Protein AF-A0A3C1T2U8-F1 (afdb_monomer_lite)

Radius of gyration: 20.3 Å; chains: 1; bounding box: 43×22×51 Å

Secondary structure (DSSP, 8-state):
---HHHHHHHHHTT----PPPB-S-SSSEEEETTEEEE--S---TTS-TT-HHHHHHHHHHHHHH-S--SS-IIIII--HHHHHHH-

Sequence (87 aa):
MDFSEKLSNLKQQHLYRSRKVVDSAQDTKIIIDGKSLINFCSNDYLSLANHVQVKEAFKQGVDEYGAGSGASHLVSGHSRAHHELED

pLDDT: mean 96.81, std 3.69, range [65.0, 98.5]

Structure (mmCIF, N/CA/C/O backbone):
data_AF-A0A3C1T2U8-F1
#
_entry.id   AF-A0A3C1T2U8-F1
#
loop_
_atom_site.group_PDB
_atom_site.id
_atom_site.type_symbol
_atom_site.label_atom_id
_atom_site.label_alt_id
_atom_site.label_comp_id
_atom_site.label_asym_id
_atom_site.label_entity_id
_atom_site.label_seq_id
_atom_site.pdbx_PDB_ins_code
_atom_site.Cartn_x
_atom_site.Cartn_y
_atom_site.Cartn_z
_atom_site.occupancy
_atom_site.B_iso_or_equiv
_atom_site.auth_seq_id
_atom_site.auth_comp_id
_atom_site.auth_asym_id
_atom_site.auth_atom_id
_atom_site.pdbx_PDB_model_num
ATOM 1 N N . MET A 1 1 ? 16.426 -5.777 28.083 1.00 65.00 1 MET A N 1
ATOM 2 C CA . MET A 1 1 ? 15.656 -4.656 28.665 1.00 65.00 1 MET A CA 1
ATOM 3 C C . MET A 1 1 ? 14.217 -5.105 28.792 1.00 65.00 1 MET A C 1
ATOM 5 O O . MET A 1 1 ? 13.683 -5.594 27.805 1.00 65.00 1 MET A O 1
ATOM 9 N N . ASP A 1 2 ? 13.628 -4.978 29.978 1.00 87.62 2 ASP A N 1
ATOM 10 C CA . ASP A 1 2 ? 12.204 -5.238 30.197 1.00 87.62 2 ASP A CA 1
ATOM 11 C C . ASP A 1 2 ? 11.414 -3.933 29.998 1.00 87.62 2 ASP A C 1
ATOM 13 O O . ASP A 1 2 ? 11.731 -2.906 30.598 1.00 87.62 2 ASP A O 1
ATOM 17 N N . PHE A 1 3 ? 10.425 -3.955 29.105 1.00 95.25 3 PHE A N 1
ATOM 18 C CA . PHE A 1 3 ? 9.559 -2.810 28.801 1.00 95.25 3 PHE A CA 1
ATOM 19 C C . PHE A 1 3 ? 8.162 -2.945 29.423 1.00 95.25 3 PHE A C 1
ATOM 21 O O . PHE A 1 3 ? 7.333 -2.049 29.254 1.00 95.25 3 PHE A O 1
ATOM 28 N N . SER A 1 4 ? 7.889 -4.037 30.141 1.00 95.50 4 SER A N 1
ATOM 29 C CA . SER A 1 4 ? 6.552 -4.398 30.625 1.00 95.50 4 SER A CA 1
ATOM 30 C C . SER A 1 4 ? 5.948 -3.326 31.529 1.00 95.50 4 SER A C 1
ATOM 32 O O . SER A 1 4 ? 4.786 -2.958 31.356 1.00 95.50 4 SER A O 1
ATOM 34 N N . GLU A 1 5 ? 6.751 -2.749 32.424 1.00 95.69 5 GLU A N 1
ATOM 35 C CA . GLU A 1 5 ? 6.319 -1.677 33.326 1.00 95.69 5 GLU A CA 1
ATOM 36 C C . GLU A 1 5 ? 5.928 -0.402 32.560 1.00 95.69 5 GLU A C 1
ATOM 38 O O . GLU A 1 5 ? 4.849 0.153 32.767 1.00 95.69 5 GLU A O 1
ATOM 43 N N . LYS A 1 6 ? 6.746 0.020 31.585 1.00 96.75 6 LYS A N 1
ATOM 44 C CA . LYS A 1 6 ? 6.448 1.186 30.734 1.00 96.75 6 LYS A CA 1
ATOM 45 C C . LYS A 1 6 ? 5.178 0.975 29.910 1.00 96.75 6 LYS A C 1
ATOM 47 O O . LYS A 1 6 ? 4.364 1.888 29.790 1.00 96.75 6 LYS A O 1
ATOM 52 N N . LEU A 1 7 ? 4.986 -0.226 29.360 1.00 96.81 7 LEU A N 1
ATOM 53 C CA . LEU A 1 7 ? 3.778 -0.573 28.611 1.00 96.81 7 LEU A CA 1
ATOM 54 C C . LEU A 1 7 ? 2.535 -0.601 29.509 1.00 96.81 7 LEU A C 1
ATOM 56 O O . LEU A 1 7 ? 1.476 -0.140 29.086 1.00 96.81 7 LEU A O 1
ATOM 60 N N . SER A 1 8 ? 2.658 -1.107 30.739 1.00 96.81 8 SER A N 1
ATOM 61 C CA . SER A 1 8 ? 1.579 -1.079 31.730 1.00 96.81 8 SER A CA 1
ATOM 62 C C . SER A 1 8 ? 1.185 0.356 32.081 1.00 96.81 8 SER A C 1
ATOM 64 O O . SER A 1 8 ? 0.004 0.695 32.014 1.00 96.81 8 SER A O 1
ATOM 66 N N . ASN A 1 9 ? 2.165 1.231 32.329 1.00 97.31 9 ASN A N 1
ATOM 67 C CA . ASN A 1 9 ? 1.923 2.647 32.611 1.00 97.31 9 ASN A CA 1
ATOM 68 C C . ASN A 1 9 ? 1.192 3.348 31.454 1.00 97.31 9 ASN A C 1
ATOM 70 O O . ASN A 1 9 ? 0.219 4.062 31.686 1.00 97.31 9 ASN A O 1
ATOM 74 N N . LEU A 1 10 ? 1.575 3.089 30.197 1.00 98.00 10 LEU A N 1
ATOM 75 C CA . LEU A 1 10 ? 0.858 3.627 29.031 1.00 98.00 10 LEU A CA 1
ATOM 76 C C . LEU A 1 10 ? -0.590 3.126 28.943 1.00 98.00 10 LEU A C 1
ATOM 78 O O . LEU A 1 10 ? -1.476 3.887 28.557 1.00 98.00 10 LEU A O 1
ATOM 82 N N . LYS A 1 11 ? -0.845 1.857 29.286 1.00 97.50 11 LYS A N 1
ATOM 83 C CA . LYS A 1 11 ? -2.205 1.294 29.302 1.00 97.50 11 LYS A CA 1
ATOM 84 C C . LYS A 1 11 ? -3.058 1.930 30.397 1.00 97.50 11 LYS A C 1
ATOM 86 O O . LYS A 1 11 ? -4.187 2.316 30.115 1.00 97.50 11 LYS A O 1
ATOM 91 N N . GLN A 1 12 ? -2.509 2.083 31.602 1.00 97.44 12 GLN A N 1
ATOM 92 C CA . GLN A 1 12 ? -3.186 2.732 32.731 1.00 97.44 12 GLN A CA 1
ATOM 93 C C . GLN A 1 12 ? -3.502 4.205 32.446 1.00 97.44 12 GLN A C 1
ATOM 95 O O . GLN A 1 12 ? -4.539 4.702 32.865 1.00 97.44 12 GLN A O 1
ATOM 100 N N . GLN A 1 13 ? -2.644 4.889 31.685 1.00 98.12 13 GLN A N 1
ATOM 101 C CA . GLN A 1 13 ? -2.853 6.277 31.263 1.00 98.12 13 GLN A CA 1
ATOM 102 C C . GLN A 1 13 ? -3.729 6.417 30.004 1.00 98.12 13 GLN A C 1
ATOM 104 O O . GLN A 1 13 ? -3.886 7.525 29.501 1.00 98.12 13 GLN A O 1
ATOM 109 N N . HIS A 1 14 ? -4.272 5.324 29.451 1.00 96.94 14 HIS A N 1
ATOM 110 C CA . HIS A 1 14 ? -5.013 5.317 28.178 1.00 96.94 14 HIS A CA 1
ATOM 111 C C . HIS A 1 14 ? -4.226 5.871 26.969 1.00 96.94 14 HIS A C 1
ATOM 113 O O . HIS A 1 14 ? -4.806 6.272 25.962 1.00 96.94 14 HIS A O 1
ATOM 119 N N . LEU A 1 15 ? -2.892 5.854 27.037 1.00 97.62 15 LEU A N 1
ATOM 120 C CA . LEU A 1 15 ? -1.990 6.294 25.966 1.00 97.62 15 LEU A CA 1
ATOM 121 C C . LEU A 1 15 ? -1.534 5.141 25.065 1.00 97.62 15 LEU A C 1
ATOM 123 O O . LEU A 1 15 ? -0.903 5.361 24.028 1.00 97.62 15 LEU A O 1
ATOM 127 N N . TYR A 1 16 ? -1.831 3.900 25.451 1.00 97.38 16 TYR A N 1
ATOM 128 C CA . TYR A 1 16 ? -1.476 2.731 24.662 1.00 97.38 16 TYR A CA 1
ATOM 129 C C . TYR A 1 16 ? -2.328 2.646 23.392 1.00 97.38 16 TYR A C 1
ATOM 131 O O . TYR A 1 16 ? -3.535 2.404 23.439 1.00 97.38 16 TYR A O 1
ATOM 139 N N . ARG A 1 17 ? -1.683 2.814 22.238 1.00 96.56 17 ARG A N 1
ATOM 140 C CA . ARG A 1 17 ? -2.330 2.720 20.928 1.00 96.56 17 ARG A CA 1
ATOM 141 C C . ARG A 1 17 ? -2.306 1.286 20.425 1.00 96.56 17 ARG A C 1
ATOM 143 O O . ARG A 1 17 ? -1.303 0.586 20.536 1.00 96.56 17 ARG A O 1
ATOM 150 N N . SER A 1 18 ? -3.405 0.882 19.807 1.00 95.44 18 SER A N 1
ATOM 151 C CA . SER A 1 18 ? -3.494 -0.359 19.045 1.00 95.44 18 SER A CA 1
ATOM 152 C C . SER A 1 18 ? -3.927 -0.040 17.620 1.00 95.44 18 SER A C 1
ATOM 154 O O . SER A 1 18 ? -4.607 0.956 17.370 1.00 95.44 18 SER A O 1
ATOM 156 N N . ARG A 1 19 ? -3.475 -0.859 16.671 1.00 96.44 19 ARG A N 1
ATOM 157 C CA . ARG A 1 19 ? -3.849 -0.718 15.263 1.00 96.44 19 ARG A CA 1
ATOM 158 C C . ARG A 1 19 ? -5.218 -1.345 15.039 1.00 96.44 19 ARG A C 1
ATOM 160 O O . ARG A 1 19 ? -5.526 -2.379 15.628 1.00 96.44 19 ARG A O 1
ATOM 167 N N . LYS A 1 20 ? -5.993 -0.734 14.152 1.00 95.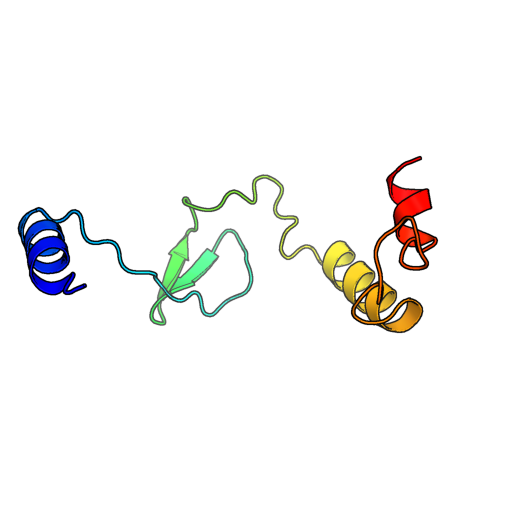62 20 LYS A N 1
ATOM 168 C CA . LYS A 1 20 ? -7.175 -1.347 13.550 1.00 95.62 20 LYS A CA 1
ATOM 169 C C . LYS A 1 20 ? -6.782 -2.007 12.233 1.00 95.62 20 LYS A C 1
ATOM 171 O O . LYS A 1 20 ? -5.869 -1.528 11.564 1.00 95.62 20 LYS A O 1
ATOM 176 N N . VAL A 1 21 ? -7.442 -3.112 11.906 1.00 96.56 21 VAL A N 1
ATOM 177 C CA . VAL A 1 21 ? -7.277 -3.802 10.623 1.00 96.56 21 VAL A CA 1
ATOM 178 C C . VAL A 1 21 ? -8.374 -3.303 9.689 1.00 96.56 21 VAL A C 1
ATOM 180 O O . VAL A 1 21 ? -9.525 -3.188 10.105 1.00 96.56 21 VAL A O 1
ATOM 183 N N . VAL A 1 22 ? -7.991 -2.940 8.467 1.00 97.44 22 VAL A N 1
ATOM 184 C CA . VAL A 1 22 ? -8.909 -2.495 7.415 1.00 97.44 22 VAL A CA 1
ATOM 185 C C . VAL A 1 22 ? -9.034 -3.629 6.402 1.00 97.44 22 VAL A C 1
ATOM 187 O O . VAL A 1 22 ? -8.023 -4.081 5.871 1.00 97.44 22 VAL A O 1
ATOM 190 N N . ASP A 1 23 ? -10.260 -4.075 6.143 1.00 97.75 23 ASP A N 1
ATOM 191 C CA . ASP A 1 23 ? -10.573 -5.264 5.334 1.00 97.75 23 ASP A CA 1
ATOM 192 C C . ASP A 1 23 ? -11.033 -4.920 3.902 1.00 97.75 23 ASP A C 1
ATOM 194 O O . ASP A 1 23 ? -11.478 -5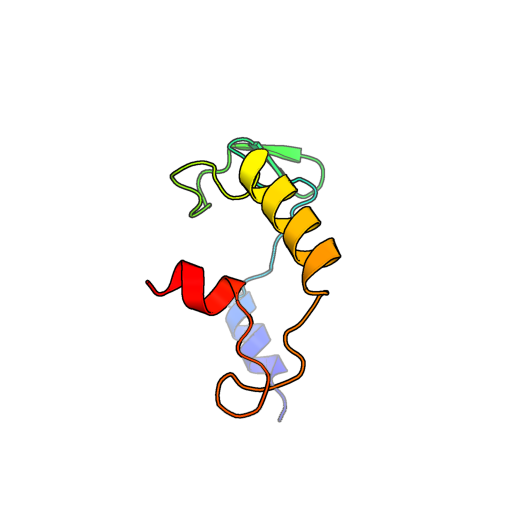.785 3.149 1.00 97.75 23 ASP A O 1
ATOM 198 N N . SER A 1 24 ? -10.969 -3.645 3.515 1.00 97.44 24 SER A N 1
ATOM 199 C CA . SER A 1 24 ? -11.373 -3.150 2.196 1.00 97.44 24 SER A CA 1
ATOM 200 C C . SER A 1 24 ? -10.262 -2.340 1.532 1.00 97.44 24 SER A C 1
ATOM 202 O O . SER A 1 24 ? -9.326 -1.886 2.188 1.00 97.44 24 SER A O 1
ATOM 204 N N . ALA A 1 25 ? -10.404 -2.086 0.228 1.00 97.06 25 ALA A N 1
ATOM 205 C CA . ALA A 1 25 ? -9.614 -1.054 -0.439 1.00 97.06 25 ALA A CA 1
ATOM 206 C C . ALA A 1 25 ? -9.913 0.336 0.159 1.00 97.06 25 ALA A C 1
ATOM 208 O O . ALA A 1 25 ? -10.940 0.537 0.819 1.00 97.06 25 ALA A O 1
ATOM 209 N N . GLN A 1 26 ? -9.009 1.286 -0.081 1.00 97.38 26 GLN A N 1
ATOM 210 C CA . GLN A 1 26 ? -9.166 2.665 0.364 1.00 97.38 26 GLN A CA 1
ATOM 211 C C . GLN A 1 26 ? -10.303 3.358 -0.402 1.00 97.38 26 GLN A C 1
ATOM 213 O O . GLN A 1 26 ? -10.342 3.318 -1.628 1.00 97.38 26 GLN A O 1
ATOM 218 N N . ASP A 1 27 ? -11.231 3.977 0.328 1.00 97.12 27 ASP A N 1
ATOM 219 C CA . ASP A 1 27 ? -12.366 4.726 -0.222 1.00 97.12 27 ASP A CA 1
ATOM 220 C C . ASP A 1 27 ? -12.981 5.620 0.880 1.00 97.12 27 ASP A C 1
ATOM 222 O O . ASP A 1 27 ? -12.599 5.550 2.056 1.00 97.12 27 ASP A O 1
ATOM 226 N N . THR A 1 28 ? -13.993 6.412 0.519 1.00 96.81 28 THR A N 1
ATOM 227 C CA . THR A 1 28 ? -14.865 7.167 1.432 1.00 96.81 28 THR A CA 1
ATOM 228 C C . THR A 1 28 ? -15.548 6.249 2.447 1.00 96.81 28 THR A C 1
ATOM 230 O O . THR A 1 28 ? -15.852 6.678 3.560 1.00 96.81 28 THR A O 1
ATOM 233 N N . LYS A 1 29 ? -15.791 4.979 2.096 1.00 97.75 29 LYS A N 1
ATOM 234 C CA . LYS A 1 29 ? -16.271 3.947 3.021 1.00 97.75 29 LYS A CA 1
ATOM 235 C C . LYS A 1 29 ? -15.280 2.794 3.100 1.00 97.75 29 LYS A C 1
ATOM 237 O O . LYS A 1 29 ? -14.934 2.218 2.077 1.00 97.75 29 LYS A O 1
ATOM 242 N N . ILE A 1 30 ? -14.898 2.419 4.316 1.00 97.88 30 ILE A N 1
ATOM 243 C CA . ILE A 1 30 ? -13.991 1.294 4.573 1.00 97.88 30 ILE A CA 1
ATOM 244 C C . ILE A 1 30 ? -14.628 0.262 5.499 1.00 97.88 30 ILE A C 1
ATOM 246 O O . ILE A 1 30 ? -15.609 0.556 6.186 1.00 97.88 30 ILE A O 1
ATOM 250 N N . ILE A 1 31 ? -14.065 -0.945 5.520 1.00 98.38 31 ILE A N 1
ATOM 251 C CA . ILE A 1 31 ? -14.478 -2.021 6.424 1.00 98.38 31 ILE A CA 1
ATOM 252 C C . ILE A 1 31 ? -13.435 -2.169 7.535 1.00 98.38 31 ILE A C 1
ATOM 254 O O . ILE A 1 31 ? -12.264 -2.387 7.246 1.00 98.38 31 ILE A O 1
ATOM 258 N N . ILE A 1 32 ? -13.857 -2.043 8.795 1.00 97.62 32 ILE A N 1
ATOM 259 C CA . ILE A 1 32 ? -13.028 -2.303 9.985 1.00 97.62 32 ILE A CA 1
ATOM 260 C C . ILE A 1 32 ? -13.819 -3.194 10.933 1.00 97.62 32 ILE A C 1
ATOM 262 O O . ILE A 1 32 ? -14.970 -2.882 11.249 1.00 97.62 32 ILE A O 1
ATOM 266 N N . ASP A 1 33 ? -13.202 -4.276 11.412 1.00 94.38 33 ASP A N 1
ATOM 267 C CA . ASP A 1 33 ? -13.829 -5.238 12.329 1.00 94.38 33 ASP A CA 1
ATOM 268 C C . ASP A 1 33 ? -15.195 -5.733 11.775 1.00 94.38 33 ASP A C 1
ATOM 270 O O . ASP A 1 33 ? -16.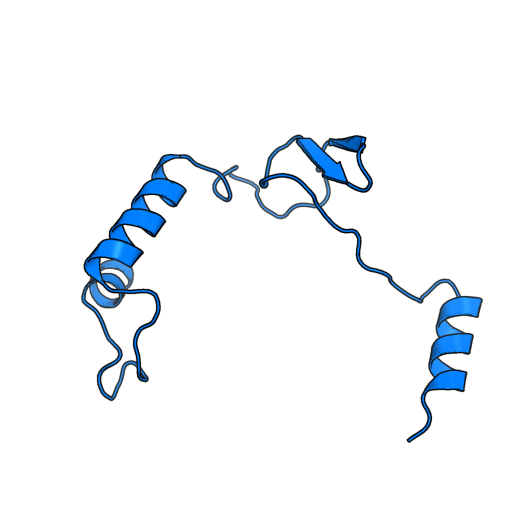186 -5.841 12.503 1.00 94.38 33 ASP A O 1
ATOM 274 N N . GLY A 1 34 ? -15.276 -5.948 10.451 1.00 96.00 34 GLY A N 1
ATOM 275 C CA . GLY A 1 34 ? -16.492 -6.365 9.735 1.00 96.00 34 GLY A CA 1
ATOM 276 C C . GLY A 1 34 ? -17.583 -5.295 9.564 1.00 96.00 34 GLY A C 1
ATOM 277 O O . GLY A 1 34 ? -18.668 -5.602 9.070 1.00 96.00 34 GLY A O 1
ATOM 278 N N . LYS A 1 35 ? -17.338 -4.038 9.957 1.00 97.75 35 LYS A N 1
ATOM 279 C CA . LYS A 1 35 ? -18.317 -2.940 9.874 1.00 97.75 35 LYS A CA 1
ATOM 280 C C . LYS A 1 35 ? -17.955 -1.948 8.778 1.00 97.75 35 LYS A C 1
ATOM 282 O O . LYS A 1 35 ? -16.816 -1.500 8.710 1.00 97.75 35 LYS A O 1
ATOM 287 N N . SER A 1 36 ? -18.947 -1.548 7.980 1.00 98.00 36 SER A N 1
ATOM 288 C CA . SER A 1 36 ? -18.801 -0.451 7.017 1.00 98.00 36 SER A CA 1
ATOM 289 C C . SER A 1 36 ? -18.868 0.901 7.734 1.00 98.00 36 SER A C 1
ATOM 291 O O . SER A 1 36 ? -19.854 1.200 8.409 1.00 98.00 36 SER A O 1
ATOM 293 N N . LEU A 1 37 ? -17.816 1.708 7.592 1.00 98.00 37 LEU A N 1
ATOM 294 C CA . LEU A 1 37 ? -17.639 3.008 8.242 1.00 98.00 37 LEU A CA 1
ATOM 295 C C . LEU A 1 37 ? -17.296 4.081 7.205 1.00 98.00 37 LEU A C 1
ATOM 297 O O . LEU A 1 37 ? -16.654 3.781 6.203 1.00 98.00 37 LEU A O 1
ATOM 301 N N . ILE A 1 38 ? -17.675 5.336 7.461 1.0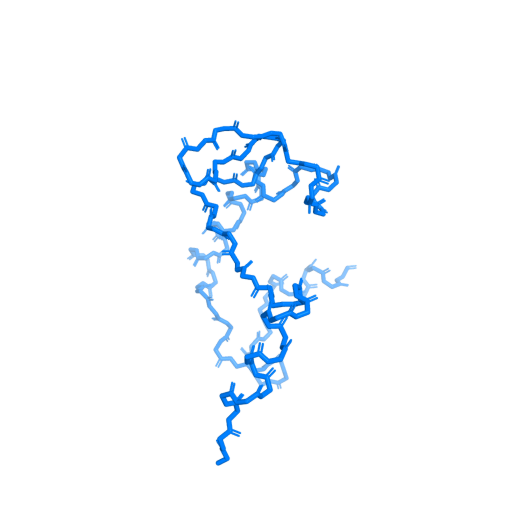0 97.94 38 ILE A N 1
ATOM 302 C CA . ILE A 1 38 ? -17.227 6.482 6.652 1.00 97.94 38 ILE A CA 1
ATOM 303 C C . ILE A 1 38 ? -15.825 6.898 7.114 1.00 97.94 38 ILE A C 1
ATOM 305 O O . ILE A 1 38 ? -15.589 7.096 8.307 1.00 97.94 38 ILE A O 1
ATOM 309 N N . ASN A 1 39 ? -14.895 7.022 6.171 1.00 97.38 39 ASN A N 1
ATOM 310 C CA . ASN A 1 39 ? -13.474 7.210 6.427 1.00 97.38 39 ASN A CA 1
ATOM 311 C C . ASN A 1 39 ? -13.081 8.693 6.492 1.00 97.38 39 ASN A C 1
ATOM 313 O O . ASN A 1 39 ? -12.615 9.275 5.516 1.00 97.38 39 ASN A O 1
ATOM 317 N N . PHE A 1 40 ? -13.222 9.296 7.671 1.00 97.19 40 PHE A N 1
ATOM 318 C CA . PHE A 1 40 ? -12.769 10.670 7.935 1.00 97.19 40 PHE A CA 1
ATOM 319 C C . PHE A 1 40 ? -11.323 10.768 8.449 1.00 97.19 40 PHE A C 1
ATOM 321 O O . PHE A 1 40 ? -10.869 11.858 8.785 1.00 97.19 40 PHE A O 1
ATOM 328 N N . CYS A 1 41 ? -10.595 9.652 8.547 1.00 95.94 41 CYS A N 1
ATOM 329 C CA . CYS A 1 41 ? -9.227 9.618 9.079 1.00 95.94 41 CYS A CA 1
ATOM 330 C C . CYS A 1 41 ? -8.150 9.338 8.023 1.00 95.94 41 CYS A C 1
ATOM 332 O O . CYS A 1 41 ? -6.989 9.149 8.381 1.00 95.94 41 CYS A O 1
ATOM 334 N N . SER A 1 42 ? -8.518 9.270 6.742 1.00 96.56 42 SER A N 1
ATOM 335 C CA . SER A 1 42 ? -7.553 9.063 5.662 1.00 96.56 42 SER A CA 1
ATOM 336 C C . SER A 1 42 ? -6.911 10.359 5.174 1.00 96.56 42 SER A C 1
ATOM 338 O O . SER A 1 42 ? -7.474 11.440 5.321 1.00 96.56 42 SER A O 1
ATOM 340 N N . ASN A 1 43 ? -5.756 10.214 4.522 1.00 97.94 43 ASN A N 1
ATOM 341 C CA . ASN A 1 43 ? -5.073 11.294 3.807 1.00 97.94 43 ASN A CA 1
ATOM 342 C C . ASN A 1 43 ? -5.329 11.237 2.287 1.00 97.94 43 ASN A C 1
ATOM 344 O O . ASN A 1 43 ? -4.634 11.898 1.521 1.00 97.94 43 ASN A O 1
ATOM 348 N N . ASP A 1 44 ? -6.279 10.414 1.829 1.00 97.31 44 ASP A N 1
ATOM 349 C CA . ASP A 1 44 ? -6.588 10.253 0.404 1.00 97.31 44 ASP A CA 1
ATOM 350 C C . ASP A 1 44 ? -7.560 11.342 -0.071 1.00 97.31 44 ASP A C 1
ATOM 352 O O . ASP A 1 44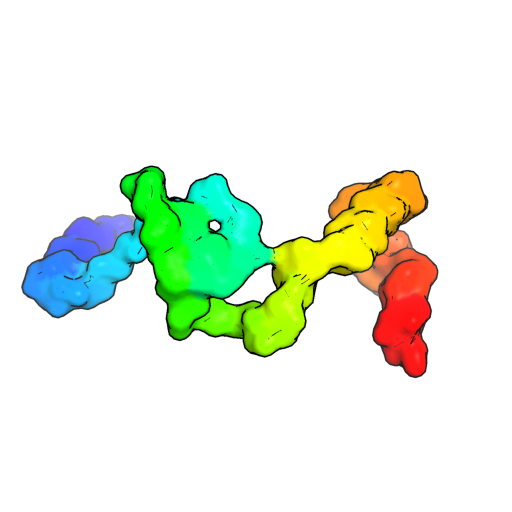 ? -8.728 11.094 -0.365 1.00 97.31 44 ASP A O 1
ATOM 356 N N . TYR A 1 45 ? -7.074 12.583 -0.105 1.00 96.81 45 TYR A N 1
ATOM 357 C CA . TYR A 1 45 ? -7.902 13.762 -0.377 1.00 96.81 45 TYR A CA 1
ATOM 358 C C . TYR A 1 45 ? -8.504 13.779 -1.786 1.00 96.81 45 TYR A C 1
ATOM 360 O O . TYR A 1 45 ? -9.567 14.357 -1.994 1.00 96.81 45 TYR A O 1
ATOM 368 N N . LEU A 1 46 ? -7.824 13.151 -2.750 1.00 97.44 46 LEU A N 1
ATOM 369 C CA . LEU A 1 46 ? -8.215 13.129 -4.162 1.00 97.44 46 LEU A CA 1
ATOM 370 C C . LEU A 1 46 ? -8.799 11.779 -4.600 1.00 97.44 46 LEU A C 1
ATOM 372 O O . LEU A 1 46 ? -9.080 11.599 -5.782 1.00 97.44 46 LEU A O 1
ATOM 376 N N . SER A 1 47 ? -8.997 10.837 -3.669 1.00 95.25 47 SER A N 1
ATOM 377 C CA . SER A 1 47 ? -9.502 9.486 -3.964 1.00 95.25 47 SER A CA 1
ATOM 378 C C . SER A 1 47 ? -8.643 8.717 -4.983 1.00 95.25 47 SER A C 1
ATOM 380 O O . SER A 1 47 ? -9.157 7.956 -5.807 1.00 95.25 47 SER A O 1
ATOM 382 N N . LEU A 1 48 ? -7.321 8.925 -4.958 1.00 97.75 48 LEU A N 1
ATOM 383 C CA . LEU A 1 48 ? -6.391 8.317 -5.914 1.00 97.75 48 LEU A CA 1
ATOM 384 C C . LEU A 1 48 ? -5.871 6.955 -5.453 1.00 97.75 48 LEU A C 1
ATOM 386 O O . LEU A 1 48 ? -5.468 6.149 -6.293 1.00 97.75 48 LEU A O 1
ATOM 390 N N . ALA A 1 49 ? -5.936 6.649 -4.155 1.00 97.44 49 ALA A N 1
ATOM 391 C CA . ALA A 1 49 ? -5.372 5.416 -3.604 1.00 97.44 49 ALA A CA 1
ATOM 392 C C . ALA A 1 49 ? -6.026 4.132 -4.154 1.00 97.44 49 ALA A C 1
ATOM 394 O O . ALA A 1 49 ? -5.396 3.077 -4.175 1.00 97.44 49 ALA A O 1
ATOM 395 N N . ASN A 1 50 ? -7.278 4.208 -4.617 1.00 97.31 50 ASN A N 1
ATOM 396 C CA . ASN A 1 50 ? -7.999 3.097 -5.252 1.00 97.31 50 ASN A CA 1
ATOM 397 C C . ASN A 1 50 ? -8.495 3.442 -6.671 1.00 97.31 50 ASN A C 1
ATOM 399 O O . ASN A 1 50 ? -9.342 2.740 -7.236 1.00 97.31 50 ASN A O 1
ATOM 403 N N . HIS A 1 51 ? -7.969 4.511 -7.274 1.00 98.25 51 HIS A N 1
ATOM 404 C CA . HIS A 1 51 ? -8.377 4.938 -8.608 1.00 98.25 51 HIS A CA 1
ATOM 405 C C . HIS A 1 51 ? -8.006 3.888 -9.665 1.00 98.25 51 HIS A C 1
ATOM 407 O O . HIS A 1 51 ? -6.911 3.322 -9.654 1.00 98.25 51 HIS A O 1
ATOM 413 N N . VAL A 1 52 ? -8.926 3.614 -10.597 1.00 98.00 52 VAL A N 1
ATOM 414 C CA . VAL A 1 52 ? -8.790 2.514 -11.572 1.00 98.00 52 VAL A CA 1
ATOM 415 C C . VAL A 1 52 ? -7.529 2.667 -12.419 1.00 98.00 52 VAL A C 1
ATOM 417 O O . VAL A 1 52 ? -6.767 1.715 -12.535 1.00 98.00 52 VAL A O 1
ATOM 420 N N . GLN A 1 53 ? -7.257 3.866 -12.939 1.00 98.44 53 GLN A N 1
ATOM 421 C CA . GLN A 1 53 ? -6.084 4.087 -13.794 1.00 98.44 53 GLN A CA 1
ATOM 422 C C . GLN A 1 53 ? -4.758 3.903 -13.043 1.00 98.44 53 GLN A C 1
ATOM 424 O O . GLN A 1 53 ? -3.812 3.379 -13.616 1.00 98.44 53 GLN A O 1
ATOM 429 N N . VAL A 1 54 ? -4.696 4.259 -11.753 1.00 98.19 54 VAL A N 1
ATOM 430 C CA . VAL A 1 54 ? -3.482 4.081 -10.935 1.00 98.19 54 VAL A CA 1
ATOM 431 C C . VAL A 1 54 ? -3.218 2.594 -10.698 1.00 98.19 54 VAL A C 1
ATOM 433 O O . VAL A 1 54 ? -2.086 2.136 -10.817 1.00 98.19 54 VAL A O 1
ATOM 436 N N . LYS A 1 55 ? -4.271 1.814 -10.423 1.00 98.12 55 LYS A N 1
ATOM 437 C CA . LYS A 1 55 ? -4.156 0.358 -10.262 1.00 98.12 55 LYS A CA 1
ATOM 438 C C . LYS A 1 55 ? -3.696 -0.331 -11.541 1.00 98.12 55 LYS A C 1
ATOM 440 O O . LYS A 1 55 ? -2.859 -1.224 -11.469 1.00 98.12 55 LYS A O 1
ATOM 445 N N . GLU A 1 56 ? -4.245 0.059 -12.687 1.00 98.50 56 GLU A N 1
ATOM 446 C CA . GLU A 1 56 ? -3.838 -0.528 -13.966 1.00 98.50 56 GLU A CA 1
ATOM 447 C C . GLU A 1 56 ? -2.403 -0.139 -14.333 1.00 98.50 56 GLU A C 1
ATOM 449 O O . GLU A 1 56 ? -1.628 -1.023 -14.687 1.00 98.50 56 GLU A O 1
ATOM 454 N N . ALA A 1 57 ? -2.003 1.122 -14.136 1.00 98.31 57 ALA A N 1
ATOM 455 C CA . ALA A 1 57 ? -0.617 1.550 -14.331 1.00 98.31 57 ALA A CA 1
ATOM 456 C C . ALA A 1 57 ? 0.359 0.779 -13.424 1.00 98.31 57 ALA A C 1
ATOM 458 O O . ALA A 1 57 ? 1.424 0.366 -13.873 1.00 98.31 57 ALA A O 1
ATOM 459 N N . PHE A 1 58 ? -0.018 0.514 -12.166 1.00 98.00 58 PHE A N 1
ATOM 460 C CA . PHE A 1 58 ? 0.795 -0.299 -11.258 1.00 98.00 58 PHE A CA 1
ATOM 461 C C . PHE A 1 58 ? 0.973 -1.735 -11.768 1.00 98.00 58 PHE A C 1
ATOM 463 O O . PHE A 1 58 ? 2.091 -2.239 -11.790 1.00 98.00 58 PHE A O 1
ATOM 470 N N . LYS A 1 59 ? -0.109 -2.396 -12.204 1.00 98.44 59 LYS A N 1
ATOM 471 C CA . LYS A 1 59 ? -0.033 -3.759 -12.762 1.00 98.44 59 LYS A CA 1
ATOM 472 C C . LYS A 1 59 ? 0.845 -3.803 -14.011 1.00 98.44 59 LYS A C 1
ATOM 474 O O . LYS A 1 59 ? 1.733 -4.641 -14.087 1.00 98.44 59 LYS A O 1
ATOM 479 N N . GLN A 1 60 ? 0.637 -2.865 -14.935 1.00 98.38 60 GLN A N 1
ATOM 480 C CA . GLN A 1 60 ? 1.437 -2.744 -16.156 1.00 98.38 60 GLN A CA 1
ATOM 481 C C . GLN A 1 60 ? 2.918 -2.529 -15.837 1.00 98.38 60 GLN A C 1
ATOM 483 O O . GLN A 1 60 ? 3.770 -3.211 -16.395 1.00 98.38 60 GLN A O 1
ATOM 488 N N . GLY A 1 61 ? 3.225 -1.642 -14.888 1.00 98.19 61 GLY A N 1
ATOM 489 C CA . GLY A 1 61 ? 4.595 -1.405 -14.449 1.00 98.19 61 GLY A CA 1
ATOM 490 C C . GLY A 1 61 ? 5.248 -2.651 -13.849 1.00 98.19 61 GLY A C 1
ATOM 491 O O . GLY A 1 61 ? 6.418 -2.906 -14.113 1.00 98.19 61 GLY A O 1
ATOM 492 N N . VAL A 1 62 ? 4.499 -3.462 -13.092 1.00 98.19 62 VAL A N 1
ATOM 493 C CA . VAL A 1 62 ? 4.999 -4.746 -12.574 1.00 98.19 62 VAL A CA 1
ATOM 494 C C . VAL A 1 62 ? 5.263 -5.742 -13.705 1.00 98.19 62 VAL A C 1
ATOM 496 O O . VAL A 1 62 ? 6.293 -6.415 -13.669 1.00 98.19 62 VAL A O 1
ATOM 499 N N . ASP A 1 63 ? 4.380 -5.829 -14.701 1.00 98.12 63 ASP A N 1
ATOM 500 C CA . ASP A 1 63 ? 4.564 -6.718 -15.856 1.00 98.12 63 ASP A CA 1
ATOM 501 C C . ASP A 1 63 ? 5.767 -6.298 -16.725 1.00 98.12 63 ASP A C 1
ATOM 503 O O . ASP A 1 63 ? 6.479 -7.154 -17.251 1.00 98.12 63 ASP A O 1
ATOM 507 N N . GLU A 1 64 ? 6.023 -4.993 -16.857 1.00 97.94 64 GLU A N 1
ATOM 508 C CA . GLU A 1 64 ? 7.093 -4.440 -17.698 1.00 97.94 64 GLU A CA 1
ATOM 509 C C . GLU A 1 64 ? 8.459 -4.378 -16.993 1.00 97.94 64 GLU A C 1
ATOM 511 O O . GLU A 1 64 ? 9.476 -4.765 -17.571 1.00 97.94 64 GLU A O 1
ATOM 516 N N . TYR A 1 65 ? 8.501 -3.905 -15.744 1.00 97.56 65 TYR A N 1
ATOM 517 C CA . TYR A 1 65 ? 9.741 -3.611 -15.009 1.00 97.56 65 TYR A CA 1
ATOM 518 C C . TYR A 1 65 ? 10.032 -4.590 -13.863 1.00 97.56 65 TYR A C 1
ATOM 520 O O . TYR A 1 65 ? 11.122 -4.558 -13.286 1.00 97.56 65 TYR A O 1
ATOM 528 N N . GLY A 1 66 ? 9.086 -5.466 -13.521 1.00 97.00 66 GLY A N 1
ATOM 529 C CA . GLY A 1 66 ? 9.170 -6.338 -12.354 1.00 97.00 66 GLY A CA 1
ATOM 530 C C . GLY A 1 66 ? 8.818 -5.632 -11.040 1.00 97.00 66 GLY A C 1
ATOM 531 O O . GLY A 1 66 ? 8.503 -4.447 -10.984 1.00 97.00 66 GLY A O 1
ATOM 532 N N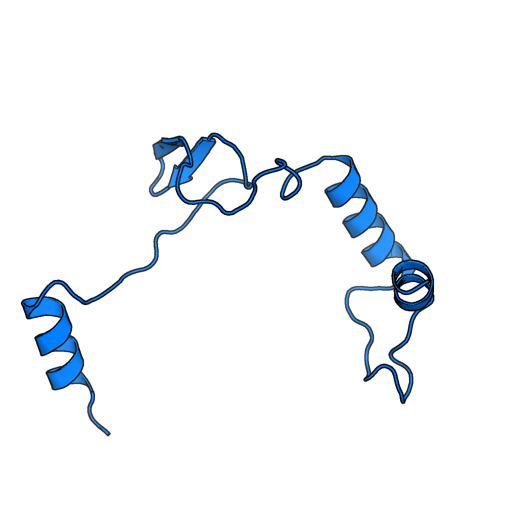 . ALA A 1 67 ? 8.862 -6.384 -9.937 1.00 97.12 67 ALA A N 1
ATOM 533 C CA . ALA A 1 67 ? 8.406 -5.903 -8.627 1.00 97.12 67 ALA A CA 1
ATOM 534 C C . ALA A 1 67 ? 9.406 -4.989 -7.887 1.00 97.12 67 ALA A C 1
ATOM 536 O O . ALA A 1 67 ? 9.049 -4.386 -6.876 1.00 97.12 67 ALA A O 1
ATOM 537 N N . GLY A 1 68 ? 10.662 -4.907 -8.332 1.00 96.44 68 GLY A N 1
ATOM 538 C CA . GLY A 1 68 ? 11.688 -4.109 -7.664 1.00 96.44 68 GLY A CA 1
ATOM 539 C C . GLY A 1 68 ? 12.874 -3.799 -8.569 1.00 96.44 68 GLY A C 1
ATOM 540 O O . GLY A 1 68 ? 13.191 -4.566 -9.472 1.00 96.44 68 GLY A O 1
ATOM 541 N N . SER A 1 69 ? 13.557 -2.688 -8.291 1.00 96.62 69 SER A N 1
ATOM 542 C CA . SER A 1 69 ? 14.662 -2.170 -9.113 1.00 96.62 69 SER A CA 1
ATOM 543 C C . SER A 1 69 ? 15.960 -2.985 -9.037 1.00 96.62 69 SER A C 1
ATOM 545 O O . SER A 1 69 ? 16.863 -2.787 -9.844 1.00 96.62 69 SER A O 1
ATOM 547 N N . GLY A 1 70 ? 16.103 -3.858 -8.036 1.00 97.00 70 GLY A N 1
ATOM 548 C CA . GLY A 1 70 ? 17.265 -4.737 -7.855 1.00 97.00 70 GLY A CA 1
ATOM 549 C C . GLY A 1 70 ? 18.553 -4.068 -7.349 1.00 97.00 70 GLY A C 1
ATOM 550 O O . GLY A 1 70 ? 19.431 -4.771 -6.856 1.00 97.00 70 GLY A O 1
ATOM 551 N N . ALA A 1 71 ? 18.678 -2.739 -7.414 1.00 97.62 71 ALA A N 1
ATOM 552 C CA . ALA A 1 71 ? 19.836 -1.987 -6.920 1.00 97.62 71 ALA A CA 1
ATOM 553 C C . ALA A 1 71 ? 19.491 -0.509 -6.642 1.00 97.62 71 ALA A C 1
ATOM 555 O O . ALA A 1 71 ? 18.359 -0.065 -6.846 1.00 97.62 71 ALA A O 1
ATOM 556 N N . SER A 1 72 ? 20.478 0.271 -6.189 1.00 98.06 72 SER A N 1
ATOM 557 C CA . SER A 1 72 ? 20.360 1.731 -6.098 1.00 98.06 72 SER A CA 1
ATOM 558 C C . SER A 1 72 ? 20.380 2.384 -7.485 1.00 98.06 72 SER A C 1
ATOM 560 O O . SER A 1 72 ? 20.937 1.824 -8.435 1.00 98.06 72 SER A O 1
ATOM 562 N N . HIS A 1 73 ? 19.827 3.599 -7.594 1.00 97.50 73 HIS A N 1
ATOM 563 C CA . HIS A 1 73 ? 19.792 4.355 -8.853 1.00 97.50 73 HIS A CA 1
ATOM 564 C C . HIS A 1 73 ? 21.180 4.510 -9.494 1.00 97.50 73 HIS A C 1
ATOM 566 O O . HIS A 1 73 ? 21.315 4.332 -10.697 1.00 97.50 73 HIS A O 1
ATOM 572 N N . LEU A 1 74 ? 22.217 4.771 -8.689 1.00 97.50 74 LEU A N 1
ATOM 573 C CA . LEU A 1 74 ? 23.581 5.024 -9.174 1.00 97.50 74 LEU A CA 1
ATOM 574 C C . LEU A 1 74 ? 24.359 3.770 -9.607 1.00 97.50 74 LEU A C 1
ATOM 576 O O . LEU A 1 74 ? 25.468 3.906 -10.113 1.00 97.50 74 LEU A O 1
ATOM 580 N N . VAL A 1 75 ? 23.828 2.565 -9.383 1.00 97.75 75 VAL A N 1
ATOM 581 C CA . VAL A 1 75 ? 24.481 1.318 -9.814 1.00 97.75 75 VAL A CA 1
ATOM 582 C C . VAL A 1 75 ? 23.780 0.763 -11.048 1.00 97.75 75 VAL A C 1
ATOM 584 O O . VAL A 1 75 ? 24.325 0.809 -12.145 1.00 97.75 75 VAL A O 1
ATOM 587 N N . SER A 1 76 ? 22.569 0.235 -10.873 1.00 96.62 76 SER A N 1
ATOM 588 C CA . SER A 1 76 ? 21.778 -0.356 -11.963 1.00 96.62 76 SER A CA 1
ATOM 589 C C . SER A 1 76 ? 20.269 -0.315 -11.706 1.00 96.62 76 SER A C 1
ATOM 591 O O . SER A 1 76 ? 19.512 -0.973 -12.409 1.00 96.62 76 SER A O 1
ATOM 593 N N . GLY A 1 77 ? 19.822 0.411 -10.676 1.00 97.62 77 GLY A N 1
ATOM 594 C CA . GLY A 1 77 ? 18.423 0.446 -10.242 1.00 97.62 77 GLY A CA 1
ATOM 595 C C . GLY A 1 77 ? 17.590 1.569 -10.857 1.00 97.62 77 GLY A C 1
ATOM 596 O O . GLY A 1 77 ? 16.417 1.713 -10.524 1.00 97.62 77 GLY A O 1
ATOM 597 N N . HIS A 1 78 ? 18.177 2.396 -11.722 1.00 98.00 78 HIS A N 1
ATOM 598 C CA . HIS A 1 78 ? 17.473 3.500 -12.363 1.00 98.00 78 HIS A CA 1
ATOM 599 C C . HIS A 1 78 ? 16.794 3.020 -13.661 1.00 98.00 78 HIS A C 1
ATOM 601 O O . HIS A 1 78 ? 17.424 2.950 -14.713 1.00 98.00 78 HIS A O 1
ATOM 607 N N . SER A 1 79 ? 15.515 2.637 -13.575 1.00 97.38 79 SER A N 1
ATOM 608 C CA . SER A 1 79 ? 14.671 2.321 -14.735 1.00 97.38 79 SER A CA 1
ATOM 609 C C . SER A 1 79 ? 14.206 3.566 -15.504 1.00 97.38 79 SER A C 1
ATOM 611 O O . SER A 1 79 ? 14.249 4.687 -14.998 1.00 97.38 79 SER A O 1
ATOM 613 N N . ARG A 1 80 ? 13.687 3.338 -16.717 1.00 97.56 80 ARG A N 1
ATOM 614 C CA . ARG A 1 80 ? 13.039 4.362 -17.550 1.00 97.56 80 ARG A CA 1
ATOM 615 C C . ARG A 1 80 ? 11.868 5.047 -16.843 1.00 97.56 80 ARG A C 1
ATOM 617 O O . ARG A 1 80 ? 11.771 6.264 -16.904 1.00 97.56 80 ARG A O 1
ATOM 624 N N . ALA A 1 81 ? 11.054 4.283 -16.115 1.00 97.62 81 ALA A N 1
ATOM 625 C CA . ALA A 1 81 ? 9.926 4.820 -15.359 1.00 97.62 81 ALA A CA 1
ATOM 626 C C . ALA A 1 81 ? 10.343 5.842 -14.283 1.00 97.62 81 ALA A C 1
ATOM 628 O O . ALA A 1 81 ? 9.572 6.746 -13.986 1.00 97.62 81 ALA A O 1
ATOM 629 N N . HIS A 1 82 ? 11.547 5.728 -13.702 1.00 98.06 82 HIS A N 1
ATOM 630 C CA . HIS A 1 82 ? 12.048 6.759 -12.786 1.00 98.06 82 HIS A CA 1
ATOM 631 C C . HIS A 1 82 ? 12.411 8.035 -13.538 1.00 98.06 82 HIS A C 1
ATOM 633 O O . HIS A 1 82 ? 11.984 9.109 -13.136 1.00 98.06 82 HIS A O 1
ATOM 639 N N . HIS A 1 83 ? 13.160 7.905 -14.635 1.00 98.06 83 HIS A N 1
ATOM 640 C CA . HIS A 1 83 ? 13.595 9.051 -15.426 1.00 98.06 83 HIS A CA 1
ATOM 641 C C . HIS A 1 83 ? 12.404 9.869 -15.942 1.00 98.06 83 HIS A C 1
ATOM 643 O O . HIS A 1 83 ? 12.366 11.077 -15.758 1.00 98.06 83 HIS A O 1
ATOM 649 N N . GLU A 1 84 ? 11.393 9.197 -16.501 1.00 97.69 84 GLU A N 1
ATOM 650 C CA . GLU A 1 84 ? 10.190 9.843 -17.047 1.00 97.69 84 GLU A CA 1
ATOM 651 C C . GLU A 1 84 ? 9.288 10.472 -15.974 1.00 97.69 84 GLU A C 1
ATOM 653 O O . GLU A 1 84 ? 8.461 11.319 -16.297 1.00 97.69 84 GLU A O 1
ATOM 658 N N . LEU A 1 85 ? 9.411 10.053 -14.710 1.00 97.62 85 LEU A N 1
ATOM 659 C CA . LEU A 1 85 ? 8.710 10.681 -13.588 1.00 97.62 85 LEU A CA 1
ATOM 660 C C . LEU A 1 85 ? 9.448 11.923 -13.060 1.00 97.62 85 LEU A C 1
ATOM 662 O O . LEU A 1 85 ? 8.812 12.796 -12.469 1.00 97.62 85 LEU A O 1
ATOM 666 N N . GLU A 1 86 ? 10.775 11.960 -13.189 1.00 97.62 86 GLU A N 1
ATOM 667 C CA . GLU A 1 86 ? 11.627 13.052 -12.702 1.00 97.62 86 GLU A CA 1
ATOM 668 C C . GLU A 1 86 ? 11.679 14.251 -13.661 1.00 97.62 86 GLU A C 1
ATOM 670 O O . GLU A 1 86 ? 11.844 15.379 -13.186 1.00 97.62 86 GLU A O 1
ATOM 675 N N . ASP A 1 87 ? 11.547 14.005 -14.967 1.00 94.12 87 ASP A N 1
ATOM 676 C CA . ASP A 1 87 ? 11.520 15.027 -16.026 1.00 94.12 87 ASP A CA 1
ATOM 677 C C . ASP A 1 87 ? 10.205 15.839 -16.052 1.00 94.12 87 ASP A C 1
ATOM 679 O O . ASP A 1 87 ? 10.287 17.082 -16.225 1.00 94.12 87 ASP A O 1
#

Foldseek 3Di:
DDCPVVQVVCVVVVNDDDDWDWPDFDDLWTATPNDIDGDPPDPCPPVPSPDPVNVVVVVVCCVVCNDAQPDDCVPRSVDPVNVVVVD